Protein AF-A0A6P7PND3-F1 (afdb_monomer)

Radius of gyration: 20.05 Å; Cα contacts (8 Å, |Δi|>4): 181; chains: 1; bounding box: 58×27×63 Å

Solvent-accessible surface area (backbone atoms only — not comparable to full-atom values): 9773 Å² total; per-residue (Å²): 132,83,59,68,66,59,58,48,52,54,50,51,48,52,53,51,50,55,42,48,59,32,26,77,71,36,56,56,71,59,68,57,56,96,56,18,36,75,84,28,78,39,41,57,65,60,52,51,52,49,55,53,50,48,52,52,50,29,59,74,63,66,54,54,73,61,24,47,46,39,10,51,27,48,33,29,45,48,58,66,73,43,70,52,56,58,91,47,47,64,59,48,45,53,37,23,34,54,55,22,33,74,72,71,51,55,73,84,69,60,62,49,71,60,54,50,31,60,73,68,71,52,91,66,52,60,67,55,44,58,51,48,44,52,50,51,37,60,76,47,70,68,66,74,87,54,36,40,79,57,58,54,53,51,55,57,47,53,56,54,50,52,51,53,53,54,54,51,58,55,58,67,74,76,114

Ne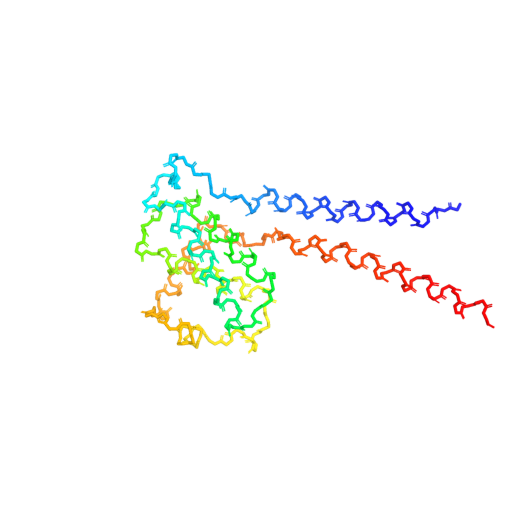arest PDB structures (foldseek):
  4bcn-assembly2_B  TM=8.554E-01  e=3.722E-05  Homo sapiens
  6gue-assembly1_B  TM=8.206E-01  e=2.370E-05  Bos taurus
  4cfn-assembly1_D  TM=8.173E-01  e=1.586E-05  Homo sapiens
  4bco-assembly2_D  TM=8.495E-01  e=4.327E-05  Bos taurus
  2wfy-assembly1_B  TM=8.370E-01  e=6.796E-05  Homo sapiens

Sequence (175 aa):
MKNPGAAQSQRLLGLLEAALLREARLCRAPVFKNGRIQGADISSSQHREMILWLGEMSKLFQFLPETFALGVCVLNRLLSTVKAQRKYLKCIAFTSLVLAAKINEEDEVIGSVKDLVAQSGCSFSTAEILRMERIILDKLHWDLYAATPVDFLHIVSRIRTDEICANSAQNARHI

InterPro domains:
  IPR006671 Cyclin, N-terminal [PF00134] (40-144)
  IPR013763 Cyclin-like domain [SM00385] (52-138)
  IPR036915 Cyclin-like superfamily [SSF47954] (21-144)
  IPR039361 Cyclin [PTHR10177] (48-154)

Structure (mmCIF, N/CA/C/O backbone):
data_AF-A0A6P7PND3-F1
#
_entry.id   AF-A0A6P7PND3-F1
#
loop_
_atom_site.group_PDB
_atom_site.id
_atom_site.type_symbol
_atom_site.label_atom_id
_atom_site.label_alt_id
_atom_site.label_comp_id
_atom_site.label_asym_id
_atom_site.label_entity_id
_atom_site.label_seq_id
_atom_site.pdbx_PDB_ins_code
_atom_site.Cartn_x
_atom_site.Cartn_y
_atom_site.Cartn_z
_atom_site.occupancy
_atom_site.B_iso_or_equiv
_atom_site.auth_seq_id
_atom_site.auth_comp_id
_atom_site.auth_asym_id
_atom_site.auth_atom_id
_atom_site.pdbx_PDB_model_num
ATOM 1 N N . MET A 1 1 ? 15.740 -4.313 -46.577 1.00 46.97 1 MET A N 1
ATOM 2 C CA . MET A 1 1 ? 16.448 -3.967 -45.324 1.00 46.97 1 MET A CA 1
ATOM 3 C C . MET A 1 1 ? 15.398 -3.511 -44.316 1.00 46.97 1 MET A C 1
ATOM 5 O O . MET A 1 1 ? 14.751 -2.505 -44.567 1.00 46.97 1 MET A O 1
ATOM 9 N N . LYS A 1 2 ? 15.107 -4.297 -43.266 1.00 47.06 2 LYS A N 1
ATOM 10 C CA . LYS A 1 2 ? 14.130 -3.908 -42.229 1.00 47.06 2 LYS A CA 1
ATOM 11 C C . LYS A 1 2 ? 14.756 -2.805 -41.375 1.00 47.06 2 LYS A C 1
ATOM 13 O O . LYS A 1 2 ? 15.831 -3.021 -40.830 1.00 47.06 2 LYS A O 1
ATOM 18 N N . ASN A 1 3 ? 14.109 -1.643 -41.310 1.00 45.41 3 ASN A N 1
ATOM 19 C CA . ASN A 1 3 ? 14.598 -0.485 -40.565 1.00 45.41 3 ASN A CA 1
ATOM 20 C C . ASN A 1 3 ? 14.643 -0.830 -39.060 1.00 45.41 3 ASN A C 1
ATOM 22 O O . ASN A 1 3 ? 13.575 -1.059 -38.483 1.00 45.41 3 ASN A O 1
ATOM 26 N N . PRO A 1 4 ? 15.823 -0.897 -38.414 1.00 54.06 4 PRO A N 1
ATOM 27 C CA . PRO A 1 4 ? 15.929 -1.313 -37.013 1.00 54.06 4 PRO A CA 1
ATOM 28 C C . PRO A 1 4 ? 15.164 -0.371 -36.069 1.00 54.06 4 PRO A C 1
ATOM 30 O O . PRO A 1 4 ? 14.511 -0.844 -35.140 1.00 54.06 4 PRO A O 1
ATOM 33 N N . GLY A 1 5 ? 15.116 0.929 -36.390 1.00 57.22 5 GLY A N 1
ATOM 34 C CA . GLY A 1 5 ? 14.332 1.915 -35.638 1.00 57.22 5 GLY A CA 1
ATOM 35 C C . GLY A 1 5 ? 12.816 1.686 -35.694 1.00 57.22 5 GLY A C 1
ATOM 36 O O . GLY A 1 5 ? 12.130 1.887 -34.699 1.00 57.22 5 GLY A O 1
ATOM 37 N N . ALA A 1 6 ? 12.275 1.174 -36.808 1.00 58.56 6 ALA A N 1
ATOM 38 C CA . ALA A 1 6 ? 10.838 0.902 -36.922 1.00 58.56 6 ALA A CA 1
ATOM 39 C C . ALA A 1 6 ? 10.410 -0.296 -36.056 1.00 58.56 6 ALA A C 1
ATOM 41 O O . ALA A 1 6 ? 9.377 -0.249 -35.393 1.00 58.56 6 ALA A O 1
ATOM 42 N N . ALA A 1 7 ? 11.235 -1.348 -36.006 1.00 61.38 7 ALA A N 1
ATOM 43 C CA . ALA A 1 7 ? 10.984 -2.515 -35.160 1.00 61.38 7 ALA A CA 1
ATOM 44 C C . ALA A 1 7 ? 11.083 -2.182 -33.658 1.00 61.38 7 ALA A C 1
ATOM 46 O O . ALA A 1 7 ? 10.325 -2.724 -32.853 1.00 61.38 7 ALA A O 1
ATOM 47 N N . GLN A 1 8 ? 11.983 -1.271 -33.277 1.00 60.97 8 GLN A N 1
ATOM 48 C CA . GLN A 1 8 ? 12.131 -0.796 -31.899 1.00 60.97 8 GLN A CA 1
ATOM 49 C C . GLN A 1 8 ? 11.003 0.145 -31.477 1.00 60.97 8 GLN A C 1
ATOM 51 O O . GLN A 1 8 ? 10.439 -0.063 -30.405 1.00 60.97 8 GLN A O 1
ATOM 56 N N . SER A 1 9 ? 10.597 1.103 -32.320 1.00 63.34 9 SER A N 1
ATOM 57 C CA . SER A 1 9 ? 9.423 1.942 -32.040 1.00 63.34 9 SER A CA 1
ATOM 58 C C . SER A 1 9 ? 8.164 1.104 -31.856 1.00 63.34 9 SER A C 1
ATOM 60 O O . SER A 1 9 ? 7.386 1.375 -30.950 1.00 63.34 9 SER A O 1
ATOM 62 N N . GLN A 1 10 ? 7.988 0.047 -32.651 1.00 73.44 10 GLN A N 1
ATOM 63 C CA . GLN A 1 10 ? 6.833 -0.843 -32.549 1.00 73.44 10 GLN A CA 1
ATOM 64 C C . GLN A 1 10 ? 6.875 -1.720 -31.283 1.00 73.44 10 GLN A C 1
ATOM 66 O O . GLN A 1 10 ? 5.838 -1.982 -30.677 1.00 73.44 10 GLN A O 1
ATOM 71 N N . ARG A 1 11 ? 8.074 -2.110 -30.825 1.00 72.38 11 ARG A N 1
ATOM 72 C CA . ARG A 1 11 ? 8.280 -2.810 -29.544 1.00 72.38 11 ARG A CA 1
ATOM 73 C C . ARG A 1 11 ? 8.056 -1.895 -28.335 1.00 72.38 11 ARG A C 1
ATOM 75 O O . ARG A 1 11 ? 7.422 -2.325 -27.375 1.00 72.38 11 ARG A O 1
ATOM 82 N N . LEU A 1 12 ? 8.541 -0.652 -28.389 1.00 72.81 12 LEU A N 1
ATOM 83 C CA . LEU A 1 12 ? 8.285 0.387 -27.387 1.00 72.81 12 LEU A CA 1
ATOM 84 C C . LEU A 1 12 ? 6.784 0.649 -27.264 1.00 72.81 12 LEU A C 1
ATOM 86 O O . LEU A 1 12 ? 6.257 0.616 -26.157 1.00 72.81 12 LEU A O 1
ATOM 90 N N . LEU A 1 13 ? 6.100 0.842 -28.395 1.00 75.56 13 LEU A N 1
ATOM 91 C CA . LEU A 1 13 ? 4.652 1.038 -28.442 1.00 75.56 13 LEU A CA 1
ATOM 92 C C . LEU A 1 13 ? 3.909 -0.130 -27.796 1.00 75.56 13 LEU A C 1
ATOM 94 O O . LEU A 1 13 ? 3.089 0.109 -26.922 1.00 75.56 13 LEU A O 1
ATOM 98 N N . GLY A 1 14 ? 4.253 -1.378 -28.127 1.00 75.31 14 GLY A N 1
ATOM 99 C CA . GLY A 1 14 ? 3.601 -2.545 -27.525 1.00 75.31 14 GLY A CA 1
ATOM 100 C C . GLY A 1 14 ? 3.816 -2.665 -26.009 1.00 75.31 14 GLY A C 1
ATOM 101 O O . GLY A 1 14 ? 2.892 -3.022 -25.279 1.00 75.31 14 GLY A O 1
ATOM 102 N N . LEU A 1 15 ? 5.014 -2.340 -25.509 1.00 73.44 15 LEU A N 1
ATOM 103 C CA . LEU A 1 15 ? 5.302 -2.347 -24.068 1.00 73.44 15 LEU A CA 1
ATOM 104 C C . LEU A 1 15 ? 4.588 -1.206 -23.334 1.00 73.44 15 LEU A C 1
ATOM 106 O O . LEU A 1 15 ? 4.022 -1.433 -22.265 1.00 73.44 15 LEU A O 1
ATOM 110 N N . LEU A 1 16 ? 4.577 -0.004 -23.917 1.00 72.19 16 LEU A N 1
ATOM 111 C CA . LEU A 1 16 ? 3.854 1.145 -23.377 1.00 72.19 16 LEU A CA 1
ATOM 112 C C . LEU A 1 16 ? 2.346 0.910 -23.394 1.00 72.19 16 LEU A C 1
ATOM 114 O O . LEU A 1 16 ? 1.703 1.183 -22.393 1.00 72.19 16 LEU A O 1
ATOM 118 N N . GLU A 1 17 ? 1.781 0.358 -24.467 1.00 75.75 17 GLU A N 1
ATOM 119 C CA . GLU A 1 17 ? 0.362 -0.002 -24.543 1.00 75.75 17 GLU A CA 1
ATOM 120 C C . GLU A 1 17 ? -0.004 -1.044 -23.484 1.00 75.75 17 GLU A C 1
ATOM 122 O O . GLU A 1 17 ? -0.999 -0.872 -22.786 1.00 75.75 17 GLU A O 1
ATOM 127 N N . ALA A 1 18 ? 0.814 -2.083 -23.288 1.00 66.69 18 ALA A N 1
ATOM 128 C CA . ALA A 1 18 ? 0.589 -3.077 -22.240 1.00 66.69 18 ALA A CA 1
ATOM 129 C C . ALA A 1 18 ? 0.658 -2.469 -20.826 1.00 66.69 18 ALA A C 1
ATOM 131 O O . ALA A 1 18 ? -0.156 -2.817 -19.965 1.00 66.69 18 ALA A O 1
ATOM 132 N N . ALA A 1 19 ? 1.594 -1.548 -20.583 1.00 62.06 19 ALA A N 1
ATOM 133 C CA . ALA A 1 19 ? 1.694 -0.813 -19.325 1.00 62.06 19 ALA A CA 1
ATOM 134 C C . ALA A 1 19 ? 0.502 0.138 -19.125 1.00 62.06 19 ALA A C 1
ATOM 136 O O . ALA A 1 19 ? -0.100 0.128 -18.053 1.00 62.06 19 ALA A O 1
ATOM 137 N N . LEU A 1 20 ? 0.085 0.870 -20.165 1.00 62.56 20 LEU A N 1
ATOM 138 C CA . LEU A 1 20 ? -1.065 1.786 -20.159 1.00 62.56 20 LEU A CA 1
ATOM 139 C C . LEU A 1 20 ? -2.365 1.036 -19.875 1.00 62.56 20 LEU A C 1
ATOM 141 O O . LEU A 1 20 ? -3.202 1.472 -19.089 1.00 62.56 20 LEU A O 1
ATOM 145 N N . LEU A 1 21 ? -2.517 -0.143 -20.475 1.00 64.75 21 LEU A N 1
ATOM 146 C CA . LEU A 1 21 ? -3.677 -1.001 -20.285 1.00 64.75 21 LEU A CA 1
ATOM 147 C C . LEU A 1 21 ? -3.718 -1.587 -18.866 1.00 64.75 21 LEU A C 1
ATOM 149 O O . LEU A 1 21 ? -4.803 -1.780 -18.319 1.00 64.75 21 LEU A O 1
ATOM 153 N N . ARG A 1 22 ? -2.558 -1.823 -18.240 1.00 61.22 22 ARG A N 1
ATOM 154 C CA . ARG A 1 22 ? -2.446 -2.211 -16.824 1.00 61.22 22 ARG A CA 1
ATOM 155 C C . ARG A 1 22 ? -2.681 -1.024 -15.874 1.00 61.22 22 ARG A C 1
ATOM 157 O O . ARG A 1 22 ? -3.370 -1.202 -14.872 1.00 61.22 22 ARG A O 1
ATOM 164 N N . GLU A 1 23 ? -2.201 0.177 -16.193 1.00 59.59 23 GLU A N 1
ATOM 165 C CA . GLU A 1 23 ? -2.416 1.405 -15.406 1.00 59.59 23 GLU A CA 1
ATOM 166 C C . GLU A 1 23 ? -3.900 1.797 -15.384 1.00 59.59 23 GLU A C 1
ATOM 168 O O . GLU A 1 23 ? -4.494 1.953 -14.312 1.00 59.59 23 GLU A O 1
ATOM 173 N N . ALA A 1 24 ? -4.535 1.855 -16.562 1.00 56.56 24 ALA A N 1
ATOM 174 C CA . ALA A 1 24 ? -5.949 2.199 -16.739 1.00 56.56 24 ALA A CA 1
ATOM 175 C C . ALA A 1 24 ? -6.906 1.236 -16.009 1.00 56.56 24 ALA A C 1
ATOM 177 O O . ALA A 1 24 ? -8.054 1.582 -15.690 1.00 56.56 24 ALA A O 1
ATOM 178 N N . ARG A 1 25 ? -6.444 0.013 -15.728 1.00 54.56 25 ARG A N 1
ATOM 179 C CA . ARG A 1 25 ? -7.191 -0.985 -14.959 1.00 54.56 25 ARG A CA 1
ATOM 180 C C . ARG A 1 25 ? -7.039 -0.802 -13.445 1.00 54.56 25 ARG A C 1
ATOM 182 O O . ARG A 1 25 ? -7.986 -1.127 -12.732 1.00 54.56 25 ARG A O 1
ATOM 189 N N . LEU A 1 26 ? -5.908 -0.293 -12.942 1.00 55.56 26 LEU A N 1
ATOM 190 C CA . LEU A 1 26 ? -5.479 -0.589 -11.563 1.00 55.56 26 LEU A CA 1
ATOM 191 C C . LEU A 1 26 ? -5.092 0.628 -10.704 1.00 55.56 26 LEU A C 1
ATOM 193 O O . LEU A 1 26 ? -5.241 0.557 -9.487 1.00 55.56 26 LEU A O 1
ATOM 197 N N . CYS A 1 27 ? -4.725 1.775 -11.275 1.00 52.97 27 CYS A N 1
ATOM 198 C CA . CYS A 1 27 ? -4.475 3.000 -10.497 1.00 52.97 27 CYS A CA 1
ATOM 199 C C . CYS A 1 27 ? -5.616 4.014 -10.666 1.00 52.97 27 CYS A C 1
ATOM 201 O O . CYS A 1 27 ? -5.411 5.208 -10.879 1.00 52.97 27 CYS A O 1
ATOM 203 N N . ARG A 1 28 ? -6.864 3.539 -10.548 1.00 56.53 28 ARG A N 1
ATOM 204 C CA . ARG A 1 28 ? -8.020 4.436 -10.444 1.00 56.53 28 ARG A CA 1
ATOM 205 C C . ARG A 1 28 ? -7.936 5.172 -9.111 1.00 56.53 28 ARG A C 1
ATOM 207 O O . ARG A 1 28 ? -8.055 4.559 -8.050 1.00 56.53 28 ARG A O 1
ATOM 214 N N . ALA A 1 29 ? -7.721 6.484 -9.165 1.00 59.50 29 ALA A N 1
ATOM 215 C CA . ALA A 1 29 ? -7.884 7.335 -7.995 1.00 59.50 29 ALA A CA 1
ATOM 216 C C . ALA A 1 29 ? -9.305 7.137 -7.430 1.00 59.50 29 ALA A C 1
ATOM 218 O O . ALA A 1 29 ? -10.253 7.031 -8.220 1.00 59.50 29 ALA A O 1
ATOM 219 N N . PRO A 1 30 ? -9.486 7.077 -6.098 1.00 63.09 30 PRO A N 1
ATOM 220 C CA . PRO A 1 30 ? -10.816 6.993 -5.517 1.00 63.09 30 PRO A CA 1
ATOM 221 C C . PRO A 1 30 ? -11.662 8.154 -6.044 1.00 63.09 30 PRO A C 1
ATOM 223 O O . PRO A 1 30 ? -11.246 9.311 -5.983 1.00 63.09 30 PRO A O 1
ATOM 226 N N . VAL A 1 31 ? -12.844 7.865 -6.590 1.00 62.22 31 VAL A N 1
ATOM 227 C CA . VAL A 1 31 ? -13.745 8.927 -7.046 1.00 62.22 31 VAL A CA 1
ATOM 228 C C . VAL A 1 31 ? -14.383 9.552 -5.811 1.00 62.22 31 VAL A C 1
ATOM 230 O O . VAL A 1 31 ? -15.266 8.968 -5.178 1.00 62.22 31 VAL A O 1
ATOM 233 N N . PHE A 1 32 ? -13.920 10.747 -5.455 1.00 59.66 32 PHE A N 1
ATOM 234 C CA . PHE A 1 32 ? -14.479 11.512 -4.350 1.00 59.66 32 PHE A CA 1
ATOM 235 C C . PHE A 1 32 ? -15.761 12.209 -4.808 1.00 59.66 32 PHE A C 1
ATOM 237 O O . PHE A 1 32 ? -15.725 13.110 -5.643 1.00 59.66 32 PHE A O 1
ATOM 244 N N . LYS A 1 33 ? -16.905 11.821 -4.242 1.00 56.94 33 LYS A N 1
ATOM 245 C CA . LYS A 1 33 ? -18.169 12.552 -4.404 1.00 56.94 33 LYS A CA 1
ATOM 246 C C . LYS A 1 33 ? -18.380 13.403 -3.158 1.00 56.94 33 LYS A C 1
ATOM 248 O O . LYS A 1 33 ? -18.326 12.889 -2.044 1.00 56.94 33 LYS A O 1
ATOM 253 N N . ASN A 1 34 ? -18.579 14.709 -3.335 1.00 56.38 34 ASN A N 1
ATOM 254 C CA . ASN A 1 34 ? -18.720 15.680 -2.238 1.00 56.38 34 ASN A CA 1
ATOM 255 C C . ASN A 1 34 ? -17.544 15.645 -1.231 1.00 56.38 34 ASN A C 1
ATOM 257 O O . ASN A 1 34 ? -17.748 15.777 -0.027 1.00 56.38 34 ASN A O 1
ATOM 261 N N . GLY A 1 35 ? -16.315 15.402 -1.707 1.00 59.88 35 GLY A N 1
ATOM 262 C CA . GLY A 1 35 ? -15.111 15.343 -0.862 1.00 59.88 35 GLY A CA 1
ATOM 263 C C . GLY A 1 35 ? -14.938 14.059 -0.035 1.00 59.88 35 GLY A C 1
ATOM 264 O O . GLY A 1 35 ? -14.010 13.981 0.772 1.00 59.88 35 GLY A O 1
ATOM 265 N N . ARG A 1 36 ? -15.795 13.047 -0.233 1.00 57.22 36 ARG A N 1
ATOM 266 C CA . ARG A 1 36 ? -15.727 11.737 0.435 1.00 57.22 36 ARG A CA 1
ATOM 267 C C . ARG A 1 36 ? -15.628 10.595 -0.569 1.00 57.22 36 ARG A C 1
ATOM 269 O O . ARG A 1 36 ? -16.184 10.671 -1.665 1.00 57.22 36 ARG A O 1
ATOM 276 N N . ILE A 1 37 ? -14.951 9.520 -0.178 1.00 63.16 37 ILE A N 1
ATOM 277 C CA . ILE A 1 37 ? -14.958 8.267 -0.943 1.00 63.16 37 ILE A CA 1
ATOM 278 C C . ILE A 1 37 ? -16.382 7.699 -0.892 1.00 63.16 37 ILE A C 1
ATOM 280 O O . ILE A 1 37 ? -16.992 7.644 0.176 1.00 63.16 37 ILE A O 1
ATOM 284 N N . GLN A 1 38 ? -16.949 7.339 -2.046 1.00 55.81 38 GLN A N 1
ATOM 285 C CA . GLN A 1 38 ? -18.364 6.984 -2.186 1.00 55.81 38 GLN A CA 1
ATOM 286 C C . GLN A 1 38 ? -18.803 5.907 -1.168 1.00 55.81 38 GLN A C 1
ATOM 288 O O . GLN A 1 38 ? -18.486 4.731 -1.303 1.00 55.81 38 GLN A O 1
ATOM 293 N N . GLY A 1 39 ? -19.575 6.312 -0.152 1.00 57.66 39 GLY A N 1
ATOM 294 C CA . GLY A 1 39 ? -20.123 5.410 0.868 1.00 57.66 39 GLY A CA 1
ATOM 295 C C . GLY A 1 39 ? -19.219 5.110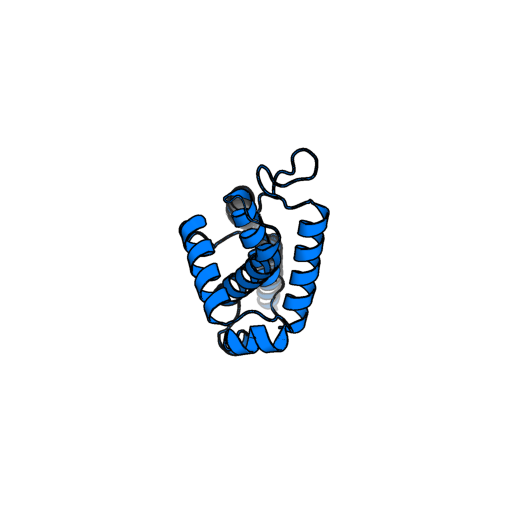 2.073 1.00 57.66 39 GLY A C 1
ATOM 296 O O . GLY A 1 39 ? -19.626 4.301 2.905 1.00 57.66 39 GLY A O 1
ATOM 297 N N . ALA A 1 40 ? -18.051 5.750 2.198 1.00 64.56 40 ALA A N 1
ATOM 298 C CA . ALA A 1 40 ? -17.155 5.646 3.354 1.00 64.56 40 ALA A CA 1
ATOM 299 C C . ALA A 1 40 ? -17.057 6.980 4.123 1.00 64.56 40 ALA A C 1
ATOM 301 O O . ALA A 1 40 ? -17.191 8.059 3.544 1.00 64.56 40 ALA A O 1
ATOM 302 N N . ASP A 1 41 ? -16.769 6.918 5.426 1.00 72.62 41 ASP A N 1
ATOM 303 C CA . ASP A 1 41 ? -16.509 8.099 6.274 1.00 72.62 41 ASP A CA 1
ATOM 304 C C . ASP A 1 41 ? -15.042 8.564 6.172 1.00 72.62 41 ASP A C 1
ATOM 306 O O . ASP A 1 41 ? -14.374 8.833 7.168 1.00 72.62 41 ASP A O 1
ATOM 310 N N . ILE A 1 42 ? -14.500 8.568 4.951 1.00 84.38 42 ILE A N 1
ATOM 311 C CA . ILE A 1 42 ? -13.111 8.944 4.669 1.00 84.38 42 ILE A CA 1
ATOM 312 C C . ILE A 1 42 ? -13.118 10.164 3.753 1.00 84.38 42 ILE A C 1
ATOM 314 O O . ILE A 1 42 ? -13.649 10.113 2.637 1.00 84.38 42 ILE A O 1
ATOM 318 N N . SER A 1 43 ? -12.541 11.266 4.233 1.00 86.19 43 SER A N 1
ATOM 319 C CA . SER A 1 43 ? -12.371 12.494 3.452 1.00 86.19 43 SER A CA 1
ATOM 320 C C . SER A 1 43 ? -11.166 12.405 2.512 1.00 86.19 43 SER A C 1
ATOM 322 O O . SER A 1 43 ? -10.229 11.635 2.733 1.00 86.19 43 SER A O 1
ATOM 324 N N . SER A 1 44 ? -11.147 13.255 1.485 1.00 83.31 44 SER A N 1
ATOM 325 C CA . SER A 1 44 ? -9.969 13.435 0.625 1.00 83.31 44 SER A CA 1
ATOM 326 C C . SER A 1 44 ? -8.719 13.864 1.404 1.00 83.31 44 SER A C 1
ATOM 328 O O . SER A 1 44 ? -7.617 13.431 1.075 1.00 83.31 44 SER A O 1
ATOM 330 N N . SER A 1 45 ? -8.871 14.659 2.471 1.00 85.69 45 SER A N 1
ATOM 331 C CA . SER A 1 45 ? -7.751 15.064 3.330 1.00 85.69 45 SER A CA 1
ATOM 332 C C . SER A 1 45 ? -7.132 13.882 4.077 1.00 85.69 45 SER A C 1
ATOM 334 O O . SER A 1 45 ? -5.921 13.704 4.025 1.00 85.69 45 SER A O 1
ATOM 336 N N . GLN A 1 46 ? -7.955 13.024 4.686 1.00 89.94 46 GLN A N 1
ATOM 337 C CA . GLN A 1 46 ? -7.491 11.826 5.392 1.00 89.94 46 GLN A CA 1
ATOM 338 C C . GLN A 1 46 ? -6.813 10.847 4.438 1.00 89.94 46 GLN A C 1
ATOM 340 O O . GLN A 1 46 ? -5.797 10.247 4.770 1.00 89.94 46 GLN A O 1
ATOM 345 N N . HIS A 1 47 ? -7.360 10.692 3.233 1.00 90.19 47 HIS A N 1
ATOM 346 C CA . HIS A 1 47 ? -6.740 9.874 2.197 1.00 90.19 47 HIS A CA 1
ATOM 347 C C . HIS A 1 47 ? -5.358 10.408 1.793 1.00 90.19 47 HIS A C 1
ATOM 349 O O . HIS A 1 47 ? -4.394 9.645 1.766 1.00 90.19 47 HIS A O 1
ATOM 355 N N . ARG A 1 48 ? -5.233 11.724 1.575 1.00 88.44 48 ARG A N 1
ATOM 356 C CA . ARG A 1 48 ? -3.949 12.376 1.281 1.00 88.44 48 ARG A CA 1
ATOM 357 C C . ARG A 1 48 ? -2.942 12.212 2.419 1.00 88.44 48 ARG A C 1
ATOM 359 O O . ARG A 1 48 ? -1.785 11.909 2.150 1.00 88.44 48 ARG A O 1
ATOM 366 N N . GLU A 1 49 ? -3.373 12.389 3.665 1.00 93.56 49 GLU A N 1
ATOM 367 C CA . GLU A 1 49 ? -2.540 12.155 4.851 1.00 93.56 49 GLU A CA 1
ATOM 368 C C . GLU A 1 49 ? -1.994 10.724 4.872 1.00 93.56 49 GLU A C 1
ATOM 370 O O . GLU A 1 49 ? -0.815 10.528 5.151 1.00 93.56 49 GLU A O 1
ATOM 375 N N . MET A 1 50 ? -2.806 9.725 4.510 1.00 94.69 50 MET A N 1
ATOM 376 C CA . MET A 1 50 ? -2.330 8.341 4.434 1.00 94.69 50 MET A CA 1
ATOM 377 C C . MET A 1 50 ? -1.339 8.106 3.300 1.00 94.69 50 MET A C 1
ATOM 379 O O . MET A 1 50 ? -0.394 7.353 3.497 1.00 94.69 50 MET A O 1
ATOM 383 N N . ILE A 1 51 ? -1.516 8.734 2.134 1.00 92.75 51 ILE A N 1
ATOM 384 C CA . ILE A 1 51 ? -0.535 8.631 1.041 1.00 92.75 51 ILE A CA 1
ATOM 385 C C . ILE A 1 51 ? 0.809 9.229 1.471 1.00 92.75 51 ILE A C 1
ATOM 387 O O . ILE A 1 51 ? 1.849 8.617 1.242 1.00 92.75 51 ILE A O 1
ATOM 391 N N . LEU A 1 52 ? 0.796 10.404 2.109 1.00 93.69 52 LEU A N 1
ATOM 392 C CA . LEU A 1 52 ? 2.013 11.037 2.623 1.00 93.69 52 LEU A CA 1
ATOM 393 C C . LEU A 1 52 ? 2.687 10.156 3.677 1.00 93.69 52 LEU A C 1
ATOM 395 O O . LEU A 1 52 ? 3.882 9.888 3.574 1.00 93.69 52 LEU A O 1
ATOM 399 N N . TRP A 1 53 ? 1.901 9.638 4.620 1.00 96.81 53 TRP A N 1
ATOM 400 C CA . TRP A 1 53 ? 2.385 8.727 5.649 1.00 96.81 53 TRP A CA 1
ATOM 401 C C . TRP A 1 53 ? 2.969 7.434 5.061 1.00 96.81 53 TRP A C 1
ATOM 403 O O . TRP A 1 53 ? 4.025 6.983 5.492 1.00 96.81 53 TRP A O 1
ATOM 413 N N . LEU A 1 54 ? 2.351 6.857 4.025 1.00 96.50 54 LEU A N 1
ATOM 414 C CA . LEU A 1 54 ? 2.929 5.720 3.304 1.00 96.50 54 LEU A CA 1
ATOM 415 C C . LEU A 1 54 ? 4.275 6.058 2.662 1.00 96.50 54 LEU A C 1
ATOM 417 O O . LEU A 1 54 ? 5.166 5.213 2.653 1.00 96.50 54 LEU A O 1
ATOM 421 N N . GLY A 1 55 ? 4.443 7.281 2.159 1.00 93.56 55 GLY A N 1
ATOM 422 C CA . GLY A 1 55 ? 5.718 7.748 1.620 1.00 93.56 55 GLY A CA 1
ATOM 423 C C . GLY A 1 55 ? 6.802 7.853 2.695 1.00 93.56 55 GLY A C 1
ATOM 424 O O . GLY A 1 55 ? 7.956 7.522 2.437 1.00 93.56 55 GLY A O 1
ATOM 425 N N . GLU A 1 56 ? 6.443 8.267 3.910 1.00 96.12 56 GLU A N 1
ATOM 426 C CA . GLU A 1 56 ? 7.350 8.268 5.066 1.00 96.12 56 GLU A CA 1
ATOM 427 C C . GLU A 1 56 ? 7.746 6.843 5.465 1.00 96.12 56 GLU A C 1
ATOM 429 O O . GLU A 1 56 ? 8.929 6.575 5.656 1.00 96.12 56 GLU A O 1
ATOM 434 N N . MET A 1 57 ? 6.784 5.915 5.526 1.00 96.88 57 MET A N 1
ATOM 435 C CA . MET A 1 57 ? 7.050 4.505 5.840 1.00 96.88 57 MET A CA 1
ATOM 436 C C . MET A 1 57 ? 7.924 3.839 4.778 1.00 96.88 57 MET A C 1
ATOM 438 O O . MET A 1 57 ? 8.891 3.169 5.116 1.00 96.88 57 MET A O 1
ATOM 442 N N . SER A 1 58 ? 7.646 4.074 3.494 1.00 94.44 58 SER A N 1
ATOM 443 C CA . SER A 1 58 ? 8.470 3.548 2.403 1.00 94.44 58 SER A CA 1
ATOM 444 C C . SER A 1 58 ? 9.919 4.022 2.503 1.00 94.44 58 SER A C 1
ATOM 446 O O . SER A 1 58 ? 10.830 3.229 2.302 1.00 94.4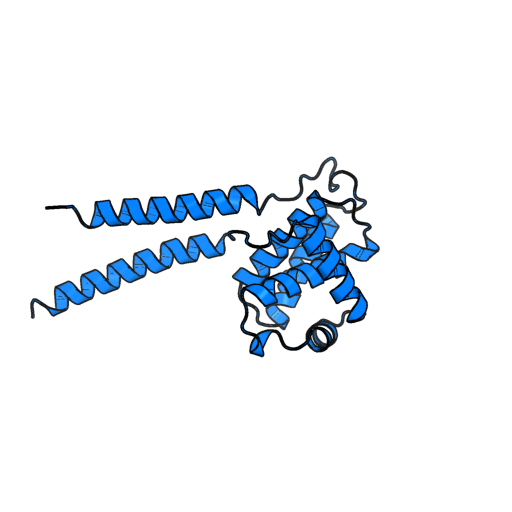4 58 SER A O 1
ATOM 448 N N . LYS A 1 59 ? 10.147 5.298 2.843 1.00 93.56 59 LYS A N 1
ATOM 449 C CA . LYS A 1 59 ? 11.500 5.839 3.053 1.00 93.56 59 LYS A CA 1
ATOM 450 C C . LYS A 1 59 ? 12.170 5.245 4.287 1.00 93.56 59 LYS A C 1
ATOM 452 O O . LYS A 1 59 ? 13.358 4.953 4.238 1.00 93.56 59 LYS A O 1
ATOM 457 N N . LEU A 1 60 ? 11.417 5.073 5.374 1.00 95.19 60 LEU A N 1
ATOM 458 C CA . LEU A 1 60 ? 11.905 4.471 6.612 1.00 95.19 60 LEU A CA 1
ATOM 459 C C . LEU A 1 60 ? 12.410 3.041 6.378 1.00 95.19 60 LEU A C 1
ATOM 461 O O . LEU A 1 60 ? 13.490 2.700 6.847 1.00 95.19 60 LEU A O 1
ATOM 465 N N . PHE A 1 61 ? 11.655 2.242 5.621 1.00 94.31 61 PHE A N 1
ATOM 466 C CA . PHE A 1 61 ? 12.021 0.867 5.268 1.00 94.31 61 PHE A CA 1
ATOM 467 C C . PHE A 1 61 ? 12.977 0.767 4.077 1.00 94.31 61 PHE A C 1
ATOM 469 O O . PHE A 1 61 ? 13.389 -0.330 3.726 1.00 94.31 61 PHE A O 1
ATOM 476 N N . GLN A 1 62 ? 13.325 1.900 3.456 1.00 93.75 62 GLN A N 1
ATOM 477 C CA . GLN A 1 62 ? 14.168 1.966 2.258 1.00 93.75 62 GLN A CA 1
ATOM 478 C C . GLN A 1 62 ? 13.620 1.154 1.072 1.00 93.75 62 GLN A C 1
ATOM 480 O O . GLN A 1 62 ? 14.381 0.667 0.243 1.00 93.75 62 GLN A O 1
ATOM 485 N N . PHE A 1 63 ? 12.294 1.042 0.973 1.00 92.06 63 PHE A N 1
ATOM 486 C CA . PHE A 1 63 ? 11.635 0.368 -0.142 1.00 92.06 63 PHE A CA 1
ATOM 487 C C . PHE A 1 63 ? 11.772 1.156 -1.445 1.00 92.06 63 PHE A C 1
ATOM 489 O O . PHE A 1 63 ? 11.830 2.393 -1.459 1.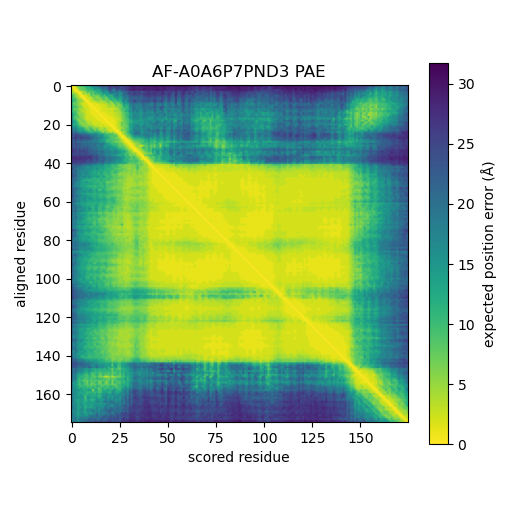00 92.06 63 PHE A O 1
ATOM 496 N N . LEU A 1 64 ? 11.749 0.418 -2.548 1.00 87.06 64 LEU A N 1
ATOM 497 C CA . LEU A 1 64 ? 11.771 0.917 -3.908 1.00 87.06 64 LEU A CA 1
ATOM 498 C C . LEU A 1 64 ? 10.549 1.816 -4.200 1.00 87.06 64 LEU A C 1
ATOM 500 O O . LEU A 1 64 ? 9.446 1.591 -3.679 1.00 87.06 64 LEU A O 1
ATOM 504 N N . PRO A 1 65 ? 10.689 2.835 -5.067 1.00 83.31 65 PRO A N 1
ATOM 505 C CA . PRO A 1 65 ? 9.569 3.679 -5.497 1.00 83.31 65 PRO A CA 1
ATOM 506 C C . PRO A 1 65 ? 8.367 2.897 -6.059 1.00 83.31 65 PRO A C 1
ATOM 508 O O . PRO A 1 65 ? 7.216 3.300 -5.876 1.00 83.31 65 PRO A O 1
ATOM 511 N N . GLU A 1 66 ? 8.624 1.770 -6.716 1.00 82.81 66 GLU A N 1
ATOM 512 C CA . GLU A 1 66 ? 7.661 0.814 -7.262 1.00 82.81 66 GLU A CA 1
ATOM 513 C C . GLU A 1 66 ? 6.782 0.230 -6.158 1.00 82.81 66 GLU A C 1
ATOM 515 O O . GLU A 1 66 ? 5.565 0.133 -6.311 1.00 82.81 66 GLU A O 1
ATOM 520 N N . THR A 1 67 ? 7.388 -0.125 -5.026 1.00 89.94 67 THR A N 1
ATOM 521 C CA . THR A 1 67 ? 6.711 -0.668 -3.845 1.00 89.94 67 THR A CA 1
ATOM 522 C C . THR A 1 67 ? 5.763 0.353 -3.241 1.00 89.94 67 THR A C 1
ATOM 524 O O . THR A 1 67 ? 4.600 0.044 -2.972 1.00 89.94 67 THR A O 1
ATOM 527 N N . PHE A 1 68 ? 6.208 1.604 -3.101 1.00 90.44 68 PHE A N 1
ATOM 528 C CA . PHE A 1 68 ? 5.332 2.692 -2.671 1.00 90.44 68 PHE A CA 1
ATOM 529 C C . PHE A 1 68 ? 4.161 2.896 -3.639 1.00 90.44 68 PHE A C 1
ATOM 531 O O . PHE A 1 68 ? 3.003 2.948 -3.213 1.00 90.44 68 PHE A O 1
ATOM 538 N N . ALA A 1 69 ? 4.445 2.984 -4.940 1.00 86.69 69 ALA A N 1
ATOM 539 C CA . ALA A 1 69 ? 3.427 3.211 -5.959 1.00 86.69 69 ALA A CA 1
ATOM 540 C C . ALA A 1 69 ? 2.381 2.084 -5.976 1.00 86.69 69 ALA A C 1
ATOM 542 O O . ALA A 1 69 ? 1.175 2.351 -5.990 1.00 86.69 69 ALA A O 1
ATOM 543 N N . LEU A 1 70 ? 2.828 0.830 -5.891 1.00 88.56 70 LEU A N 1
ATOM 544 C CA . LEU A 1 70 ? 1.960 -0.336 -5.797 1.00 88.56 70 LEU A CA 1
ATOM 545 C C . LEU A 1 70 ? 1.124 -0.310 -4.510 1.00 88.56 70 LEU A C 1
ATOM 547 O O . LEU A 1 70 ? -0.091 -0.505 -4.571 1.00 88.56 70 LEU A O 1
ATOM 551 N N . GLY A 1 71 ? 1.729 0.021 -3.365 1.00 93.50 71 GLY A N 1
ATOM 552 C CA . GLY A 1 71 ? 1.027 0.157 -2.087 1.00 93.50 71 GLY A CA 1
ATOM 553 C C . GLY A 1 71 ? -0.095 1.200 -2.135 1.00 93.50 71 GLY A C 1
ATOM 554 O O . GLY A 1 71 ? -1.200 0.952 -1.645 1.00 93.50 71 GLY A O 1
ATOM 555 N N . VAL A 1 72 ? 0.138 2.338 -2.798 1.00 91.75 72 VAL A N 1
ATOM 556 C CA . VAL A 1 72 ? -0.890 3.367 -3.028 1.00 91.75 72 VAL A CA 1
ATOM 557 C C . VAL A 1 72 ? -2.000 2.858 -3.951 1.00 91.75 72 VAL A C 1
ATOM 559 O O . VAL A 1 72 ? -3.178 3.094 -3.667 1.00 91.75 72 VAL A O 1
ATOM 562 N N . CYS A 1 73 ? -1.679 2.136 -5.029 1.00 89.25 73 CYS A N 1
ATOM 563 C CA . CYS A 1 73 ? -2.712 1.592 -5.916 1.00 89.25 73 CYS A CA 1
ATOM 564 C C . CYS A 1 73 ? -3.556 0.510 -5.211 1.00 89.25 73 CYS A C 1
ATOM 566 O O . CYS A 1 73 ? -4.782 0.523 -5.344 1.00 89.25 73 CYS A O 1
ATOM 568 N N . VAL A 1 74 ? -2.958 -0.352 -4.380 1.00 92.12 74 VAL A N 1
ATOM 569 C CA . VAL A 1 74 ? -3.690 -1.328 -3.545 1.00 92.12 74 VAL A CA 1
ATOM 570 C C . VAL A 1 74 ? -4.621 -0.623 -2.551 1.00 92.12 74 VAL A C 1
ATOM 572 O O . VAL A 1 74 ? -5.809 -0.955 -2.492 1.00 92.12 74 VAL A O 1
ATOM 575 N N . LEU A 1 75 ? -4.135 0.405 -1.842 1.00 93.56 75 LEU A N 1
ATOM 576 C CA . LEU A 1 75 ? -4.946 1.226 -0.934 1.00 93.56 75 LEU A CA 1
ATOM 577 C C . LEU A 1 75 ? -6.161 1.825 -1.659 1.00 93.56 75 LEU A C 1
ATOM 579 O O . LEU A 1 75 ? -7.299 1.688 -1.206 1.00 93.56 75 LEU A O 1
ATOM 583 N N . ASN A 1 76 ? -5.932 2.471 -2.802 1.00 89.94 76 ASN A N 1
ATOM 584 C CA . ASN A 1 76 ? -6.979 3.149 -3.567 1.00 89.94 76 ASN A CA 1
ATOM 585 C C . ASN A 1 76 ? -8.045 2.181 -4.083 1.00 89.94 76 ASN A C 1
ATOM 587 O O . ASN A 1 76 ? -9.244 2.471 -3.996 1.00 89.94 76 ASN A O 1
ATOM 591 N N . ARG A 1 77 ? -7.622 1.018 -4.587 1.00 88.56 77 ARG A N 1
ATOM 592 C CA . ARG A 1 77 ? -8.530 -0.029 -5.064 1.00 88.56 77 ARG A CA 1
ATOM 593 C C . ARG A 1 77 ? -9.371 -0.593 -3.934 1.00 88.56 77 ARG A C 1
ATOM 595 O O . ARG A 1 77 ? -10.583 -0.728 -4.103 1.00 88.56 77 ARG A O 1
ATOM 602 N N . LEU A 1 78 ? -8.771 -0.858 -2.772 1.00 90.69 78 LEU A N 1
ATOM 603 C CA . LEU A 1 78 ? -9.531 -1.345 -1.627 1.00 90.69 78 LEU A CA 1
ATOM 604 C C . LEU A 1 78 ? -10.582 -0.322 -1.195 1.00 90.69 78 LEU A C 1
ATOM 606 O O . LEU A 1 78 ? -11.754 -0.670 -1.082 1.00 90.69 78 LEU A O 1
ATOM 610 N N . LEU A 1 79 ? -10.195 0.944 -1.017 1.00 89.88 79 LEU A N 1
ATOM 611 C CA . LEU A 1 79 ? -11.119 2.004 -0.600 1.00 89.88 79 LEU A CA 1
ATOM 612 C C . LEU A 1 79 ? -12.228 2.276 -1.625 1.00 89.88 79 LEU A C 1
ATOM 614 O O . LEU A 1 79 ? -13.305 2.727 -1.247 1.00 89.88 79 LEU A O 1
ATOM 618 N N . SER A 1 80 ? -11.991 1.977 -2.902 1.00 85.75 80 SER A N 1
ATOM 619 C CA . SER A 1 80 ? -13.019 2.046 -3.948 1.00 85.75 80 SER A CA 1
ATOM 620 C C . SER A 1 80 ? -13.961 0.835 -3.945 1.00 85.75 80 SER A C 1
ATOM 622 O O . SER A 1 80 ? -15.068 0.921 -4.470 1.00 85.75 80 SER A O 1
ATOM 624 N N . THR A 1 81 ? -13.535 -0.284 -3.356 1.00 86.12 81 THR A N 1
ATOM 625 C CA . THR A 1 81 ? -14.277 -1.556 -3.333 1.00 86.12 81 THR A CA 1
ATOM 626 C C . THR A 1 81 ? -15.113 -1.716 -2.063 1.00 86.12 81 THR A C 1
ATOM 628 O O . THR A 1 81 ? -16.177 -2.333 -2.092 1.00 86.12 81 THR A O 1
ATOM 631 N N . VAL A 1 82 ? -14.658 -1.168 -0.930 1.00 87.38 82 VAL A N 1
ATOM 632 C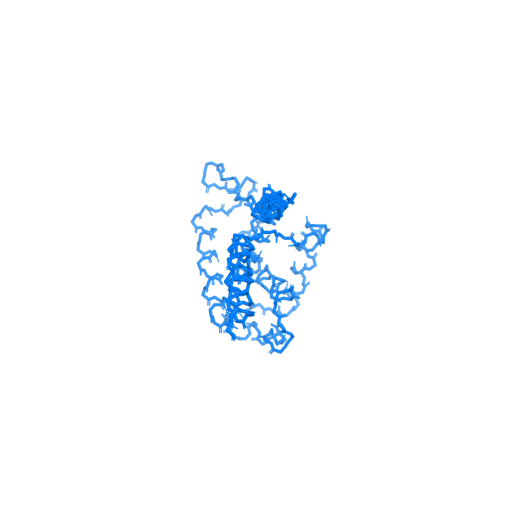 CA . VAL A 1 82 ? -15.302 -1.367 0.376 1.00 87.38 82 VAL A CA 1
ATOM 633 C C . VAL A 1 82 ? -15.652 -0.059 1.074 1.00 87.38 82 VAL A C 1
ATOM 635 O O . VAL A 1 82 ? -14.933 0.934 1.003 1.00 87.38 82 VAL A O 1
ATOM 638 N N . LYS A 1 83 ? -16.729 -0.088 1.863 1.00 88.56 83 LYS A N 1
ATOM 639 C CA . LYS A 1 83 ? -17.067 0.991 2.799 1.00 88.56 83 LYS A CA 1
ATOM 640 C C . LYS A 1 83 ? -16.211 0.874 4.061 1.00 88.56 83 LYS A C 1
ATOM 642 O O . LYS A 1 83 ? -16.634 0.296 5.062 1.00 88.56 83 LYS A O 1
ATOM 647 N N . ALA A 1 84 ? -14.983 1.381 4.000 1.00 88.94 84 ALA A N 1
ATOM 648 C CA . ALA A 1 84 ? -14.061 1.350 5.131 1.00 88.94 84 ALA A CA 1
ATOM 649 C C . ALA A 1 84 ? -14.438 2.380 6.212 1.00 88.94 84 ALA A C 1
ATOM 651 O O . ALA A 1 84 ? -14.826 3.512 5.918 1.00 88.94 84 ALA A O 1
ATOM 652 N N . GLN A 1 85 ? -14.277 1.997 7.481 1.00 89.62 85 GLN A N 1
ATOM 653 C CA . GLN A 1 85 ? -14.353 2.936 8.603 1.00 89.62 85 GLN A CA 1
ATOM 654 C C . GLN A 1 85 ? -12.993 3.607 8.812 1.00 89.62 85 GLN A C 1
ATOM 656 O O . GLN A 1 85 ? -11.958 2.938 8.763 1.00 8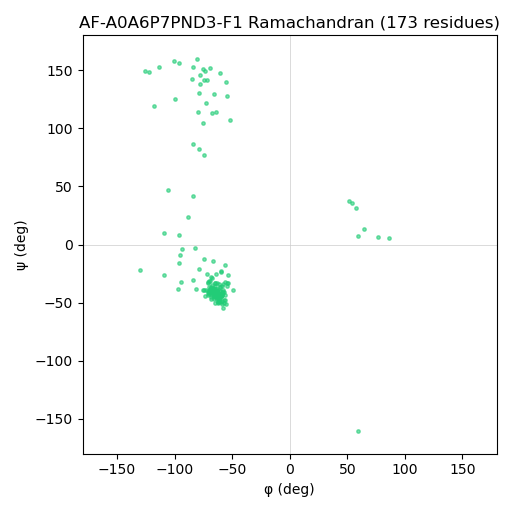9.62 85 GLN A O 1
ATOM 661 N N . ARG A 1 86 ? -12.997 4.902 9.154 1.00 90.06 86 ARG A N 1
ATOM 662 C CA . ARG A 1 86 ? -11.786 5.701 9.407 1.00 90.06 86 ARG A CA 1
ATOM 663 C C . ARG A 1 86 ? -10.798 5.034 10.370 1.00 90.06 86 ARG A C 1
ATOM 665 O O . ARG A 1 86 ? -9.597 5.085 10.136 1.00 90.06 86 ARG A O 1
ATOM 672 N N . LYS A 1 87 ? -11.287 4.368 11.422 1.00 92.25 87 LYS A N 1
ATOM 673 C CA . LYS A 1 87 ? -10.435 3.704 12.427 1.00 92.25 87 LYS A CA 1
ATOM 674 C C . LYS A 1 87 ? -9.524 2.610 11.850 1.00 92.25 87 LYS A C 1
ATOM 676 O O . LYS A 1 87 ? -8.485 2.324 12.428 1.00 92.25 87 LYS A O 1
ATOM 681 N N . TYR A 1 88 ? -9.889 2.024 10.708 1.00 94.06 88 TYR A N 1
ATOM 682 C CA . TYR A 1 88 ? -9.089 0.999 10.034 1.00 94.06 88 TYR A CA 1
ATOM 683 C C . TYR A 1 88 ? -8.187 1.562 8.938 1.00 94.06 88 TYR A C 1
ATOM 685 O O . TYR A 1 88 ? -7.341 0.835 8.427 1.00 94.06 88 TYR A O 1
ATOM 693 N N . LEU A 1 89 ? -8.336 2.837 8.575 1.00 94.19 89 LEU A N 1
ATOM 694 C CA . LEU A 1 89 ? -7.684 3.426 7.409 1.00 94.19 89 LEU A CA 1
ATOM 695 C C . LEU A 1 89 ? -6.151 3.316 7.472 1.00 94.19 89 LEU A C 1
ATOM 697 O O . LEU A 1 89 ? -5.530 2.915 6.492 1.00 94.19 89 LEU A O 1
ATOM 701 N N . LYS A 1 90 ? -5.544 3.583 8.633 1.00 96.12 90 LYS A N 1
ATOM 702 C CA . LYS A 1 90 ? -4.088 3.462 8.803 1.00 96.12 90 LYS A CA 1
ATOM 703 C C . LYS A 1 90 ? -3.604 2.007 8.700 1.00 96.12 90 LYS A C 1
ATOM 705 O O . LYS A 1 90 ? -2.578 1.751 8.083 1.00 96.12 90 LYS A O 1
ATOM 710 N N . CYS A 1 91 ? -4.368 1.053 9.241 1.00 97.19 91 CYS A N 1
ATOM 711 C CA . CYS A 1 91 ? -4.078 -0.384 9.137 1.00 97.19 91 CYS A CA 1
ATOM 712 C C . CYS A 1 91 ? -4.190 -0.872 7.682 1.00 97.19 91 CYS A C 1
ATOM 714 O O . CYS A 1 91 ? -3.314 -1.587 7.199 1.00 97.19 91 CYS A O 1
ATOM 716 N N . ILE A 1 92 ? -5.227 -0.426 6.963 1.00 97.00 92 ILE A N 1
ATOM 717 C CA . ILE A 1 92 ? -5.411 -0.684 5.531 1.00 97.00 92 ILE A CA 1
ATOM 718 C C . ILE A 1 92 ? -4.216 -0.150 4.738 1.00 97.00 92 ILE A C 1
ATOM 720 O O . ILE A 1 92 ? -3.632 -0.892 3.952 1.00 97.00 92 ILE A O 1
ATOM 724 N N . ALA A 1 93 ? -3.845 1.116 4.954 1.00 97.25 93 ALA A N 1
ATOM 725 C CA . ALA A 1 93 ? -2.724 1.746 4.268 1.00 97.25 93 ALA A CA 1
ATOM 726 C C . ALA A 1 93 ? -1.432 0.962 4.514 1.00 97.25 93 ALA A C 1
ATOM 728 O O . ALA A 1 93 ? -0.815 0.493 3.562 1.00 97.25 93 ALA A O 1
ATOM 729 N N . PHE A 1 94 ? -1.080 0.731 5.780 1.00 98.06 94 PHE A N 1
ATOM 730 C CA . PHE A 1 94 ? 0.131 0.001 6.146 1.00 98.06 94 PHE A CA 1
ATOM 731 C C . PHE A 1 94 ? 0.184 -1.395 5.522 1.00 98.06 94 PHE A C 1
ATOM 733 O O . PHE A 1 94 ? 1.169 -1.761 4.893 1.00 98.06 94 PHE A O 1
ATOM 740 N N . THR A 1 95 ? -0.908 -2.155 5.629 1.00 98.12 95 THR A N 1
ATOM 741 C CA . THR A 1 95 ? -0.980 -3.511 5.070 1.00 98.12 95 THR A CA 1
ATOM 742 C C . THR A 1 95 ? -0.884 -3.502 3.543 1.00 98.12 95 THR A C 1
ATOM 744 O O . THR A 1 95 ? -0.300 -4.413 2.967 1.00 98.12 95 THR A O 1
ATOM 747 N N . SER A 1 96 ? -1.401 -2.461 2.880 1.00 97.12 96 SER A N 1
ATOM 748 C CA . SER A 1 96 ? -1.261 -2.291 1.427 1.00 97.12 96 SER A CA 1
ATOM 749 C C . SER A 1 96 ? 0.206 -2.127 1.020 1.00 97.12 96 SER A C 1
ATOM 751 O O . SER A 1 96 ? 0.630 -2.720 0.032 1.00 97.12 96 SER A O 1
ATOM 753 N N . LEU A 1 97 ? 0.995 -1.382 1.802 1.00 96.75 97 LEU A N 1
ATOM 754 C CA . LEU A 1 97 ? 2.436 -1.237 1.576 1.00 96.75 97 LEU A CA 1
ATOM 755 C C . LEU A 1 97 ? 3.200 -2.532 1.880 1.00 96.75 97 LEU A C 1
ATOM 757 O O . LEU A 1 97 ? 4.064 -2.912 1.102 1.00 96.75 97 LEU A O 1
ATOM 761 N N . VAL A 1 98 ? 2.850 -3.245 2.955 1.00 96.44 98 VAL A N 1
ATOM 762 C CA . VAL A 1 98 ? 3.449 -4.557 3.273 1.00 96.44 98 VAL A CA 1
ATOM 763 C C . VAL A 1 98 ? 3.187 -5.573 2.155 1.00 96.44 98 VAL A C 1
ATOM 765 O O . VAL A 1 98 ? 4.088 -6.312 1.773 1.00 96.44 98 VAL A O 1
ATOM 768 N N . LEU A 1 99 ? 1.969 -5.606 1.605 1.00 95.94 99 LEU A N 1
ATOM 769 C CA . LEU A 1 99 ? 1.631 -6.453 0.459 1.00 95.94 99 LEU A CA 1
ATOM 770 C C . LEU A 1 99 ? 2.428 -6.081 -0.792 1.00 95.94 99 LEU A C 1
ATOM 772 O O . LEU A 1 99 ? 2.886 -6.972 -1.498 1.00 95.94 99 LEU A O 1
ATOM 776 N N . ALA A 1 100 ? 2.602 -4.787 -1.059 1.00 94.31 100 ALA A N 1
ATOM 777 C CA . ALA A 1 100 ? 3.427 -4.330 -2.169 1.00 94.31 100 ALA A CA 1
ATOM 778 C C . ALA A 1 100 ? 4.898 -4.729 -1.989 1.00 94.31 100 ALA A C 1
ATOM 780 O O . ALA A 1 100 ? 5.528 -5.173 -2.944 1.00 94.31 100 ALA A O 1
ATOM 781 N N . ALA A 1 101 ? 5.417 -4.632 -0.762 1.00 94.69 101 ALA A N 1
ATOM 782 C CA . ALA A 1 101 ? 6.789 -5.010 -0.452 1.00 94.69 101 ALA A CA 1
ATOM 783 C C . ALA A 1 101 ? 7.021 -6.499 -0.723 1.00 94.69 101 ALA A C 1
ATOM 785 O O . ALA A 1 101 ? 7.948 -6.842 -1.438 1.00 94.69 101 ALA A O 1
ATOM 786 N N . LYS A 1 102 ? 6.093 -7.370 -0.302 1.00 92.31 102 LYS A N 1
ATOM 787 C CA . LYS A 1 102 ? 6.110 -8.816 -0.610 1.00 92.31 102 LYS A CA 1
ATOM 788 C C . LYS A 1 102 ? 6.143 -9.164 -2.104 1.00 92.31 102 LYS A C 1
ATOM 790 O O . LYS A 1 102 ? 6.407 -10.313 -2.435 1.00 92.31 102 LYS A O 1
ATOM 795 N N . ILE A 1 103 ? 5.802 -8.229 -2.991 1.00 89.44 103 ILE A N 1
ATOM 796 C CA . ILE A 1 103 ? 5.794 -8.447 -4.445 1.00 89.44 103 ILE A CA 1
ATOM 797 C C . ILE A 1 103 ? 7.082 -7.932 -5.093 1.00 89.44 103 ILE A C 1
ATOM 799 O O . ILE A 1 103 ? 7.567 -8.548 -6.040 1.00 89.44 103 ILE A O 1
ATOM 803 N N . ASN A 1 104 ? 7.594 -6.796 -4.621 1.00 87.88 104 ASN A N 1
ATOM 804 C CA . ASN A 1 104 ? 8.636 -6.037 -5.310 1.00 87.88 104 ASN A CA 1
ATOM 805 C C . ASN A 1 104 ? 10.003 -6.076 -4.616 1.00 87.88 104 ASN A C 1
ATOM 807 O O . ASN A 1 104 ? 11.011 -5.874 -5.287 1.00 87.88 104 ASN A O 1
ATOM 811 N N . GLU A 1 105 ? 10.034 -6.280 -3.302 1.00 89.06 105 GLU A N 1
ATOM 812 C CA . GLU A 1 105 ? 11.256 -6.272 -2.499 1.00 89.06 105 GLU A CA 1
ATOM 813 C C . GLU A 1 105 ? 11.785 -7.691 -2.293 1.00 89.06 105 GLU A C 1
ATOM 815 O O . GLU A 1 105 ? 11.037 -8.670 -2.323 1.00 89.06 105 GLU A O 1
ATOM 820 N N . GLU A 1 106 ? 13.084 -7.796 -2.034 1.00 86.38 106 GLU A N 1
ATOM 821 C CA . GLU A 1 106 ? 13.715 -9.055 -1.641 1.00 86.38 106 GLU A CA 1
ATOM 822 C C . GLU A 1 106 ? 13.355 -9.417 -0.188 1.00 86.38 106 GLU A C 1
ATOM 824 O O . GLU A 1 106 ? 13.170 -8.538 0.659 1.00 86.38 106 GLU A O 1
ATOM 829 N N . ASP A 1 107 ? 13.291 -10.715 0.131 1.00 82.31 107 ASP A N 1
ATOM 830 C CA . ASP A 1 107 ? 12.896 -11.201 1.467 1.00 82.31 107 ASP A CA 1
ATOM 831 C C . ASP A 1 107 ? 13.770 -10.617 2.598 1.00 82.31 107 ASP A C 1
ATOM 833 O O . ASP A 1 107 ? 13.293 -10.359 3.707 1.00 82.31 107 ASP A O 1
ATOM 837 N N . GLU A 1 108 ? 15.043 -10.357 2.300 1.00 81.56 108 GLU A N 1
ATOM 838 C CA . GLU A 1 108 ? 16.030 -9.764 3.209 1.00 81.56 108 GLU A CA 1
ATOM 839 C C . GLU A 1 108 ? 15.710 -8.299 3.561 1.00 81.56 108 GLU A C 1
ATOM 841 O O . GLU A 1 108 ? 16.025 -7.849 4.663 1.00 81.56 108 GLU A O 1
ATOM 846 N N . VAL A 1 109 ? 15.043 -7.569 2.658 1.00 81.25 109 VAL A N 1
ATOM 847 C CA . VAL A 1 109 ? 14.655 -6.157 2.823 1.00 81.25 109 VAL A CA 1
ATOM 848 C C . VAL A 1 109 ? 13.371 -6.025 3.647 1.00 81.25 109 VAL A C 1
ATOM 850 O O . VAL A 1 109 ? 13.238 -5.118 4.467 1.00 81.25 109 VAL A O 1
ATOM 853 N N . ILE A 1 110 ? 12.410 -6.934 3.457 1.00 83.62 110 ILE A N 1
ATOM 854 C CA . ILE A 1 110 ? 11.087 -6.869 4.103 1.00 83.62 110 ILE A CA 1
ATOM 855 C C . ILE A 1 110 ? 11.177 -7.206 5.597 1.00 83.62 110 ILE A C 1
ATOM 857 O O . ILE A 1 110 ? 10.474 -6.606 6.415 1.00 83.62 110 ILE A O 1
ATOM 861 N N . GLY A 1 111 ? 12.009 -8.186 5.960 1.00 86.56 111 GLY A N 1
ATOM 862 C CA . GLY A 1 111 ? 12.031 -8.745 7.310 1.00 86.56 111 GLY A CA 1
ATOM 863 C C . GLY A 1 111 ? 10.679 -9.345 7.728 1.00 86.56 111 GLY A C 1
ATOM 864 O O . GLY A 1 111 ? 9.824 -9.676 6.902 1.00 86.56 111 GLY A O 1
ATOM 865 N N . SER A 1 112 ? 10.449 -9.512 9.036 1.00 90.62 112 SER A N 1
ATOM 866 C CA . SER A 1 112 ? 9.156 -10.005 9.519 1.00 90.62 112 SER A CA 1
ATOM 867 C C . SER A 1 112 ? 8.125 -8.877 9.650 1.00 90.62 112 SER A C 1
ATOM 869 O O . SER A 1 112 ? 8.449 -7.732 9.961 1.00 90.62 112 SER A O 1
ATOM 871 N N . VAL A 1 113 ? 6.832 -9.208 9.532 1.00 91.88 113 VAL A N 1
ATOM 872 C CA . VAL A 1 113 ? 5.736 -8.245 9.784 1.00 91.88 113 VAL A CA 1
ATOM 873 C C . VAL A 1 113 ? 5.849 -7.607 11.174 1.00 91.88 113 VAL A C 1
ATOM 875 O O . VAL A 1 113 ? 5.486 -6.448 11.359 1.00 91.88 113 VAL A O 1
ATOM 878 N N . LYS A 1 114 ? 6.352 -8.355 12.162 1.00 93.19 114 LYS A N 1
ATOM 879 C CA . LYS A 1 114 ? 6.574 -7.847 13.518 1.00 93.19 114 LYS A CA 1
ATOM 880 C C . LYS A 1 114 ? 7.634 -6.741 13.532 1.00 93.19 114 LYS A C 1
ATOM 882 O O . LYS A 1 114 ? 7.441 -5.748 14.229 1.00 93.19 114 LYS A O 1
ATOM 887 N N . ASP A 1 115 ? 8.694 -6.891 12.746 1.00 92.81 115 ASP A N 1
ATOM 888 C CA . ASP A 1 115 ? 9.778 -5.911 12.661 1.00 92.81 115 ASP A CA 1
ATOM 889 C C . ASP A 1 115 ? 9.314 -4.647 11.943 1.00 92.81 115 ASP A C 1
ATOM 891 O O . ASP A 1 115 ? 9.540 -3.549 12.446 1.00 92.81 115 ASP A O 1
ATOM 895 N N . LEU A 1 116 ? 8.574 -4.786 10.838 1.00 93.75 116 LEU A N 1
ATOM 896 C CA . LEU A 1 116 ? 7.982 -3.645 10.131 1.00 93.75 116 LEU A CA 1
ATOM 897 C C . LEU A 1 116 ? 7.036 -2.846 11.033 1.00 93.75 116 LEU A C 1
ATOM 899 O O . LEU A 1 116 ? 7.074 -1.616 11.055 1.00 93.75 116 LEU A O 1
ATOM 903 N N . VAL A 1 117 ? 6.198 -3.532 11.817 1.00 94.94 117 VAL A N 1
ATOM 904 C CA . VAL A 1 117 ? 5.331 -2.883 12.809 1.00 94.94 117 VAL A CA 1
ATOM 905 C C . VAL A 1 117 ? 6.167 -2.147 13.856 1.00 94.94 117 VAL A C 1
ATOM 907 O O . VAL A 1 117 ? 5.899 -0.971 14.107 1.00 94.94 117 VAL A O 1
ATOM 910 N N . ALA A 1 118 ? 7.181 -2.799 14.431 1.00 93.56 118 ALA A N 1
ATOM 911 C CA . ALA A 1 118 ? 8.035 -2.200 15.454 1.00 93.56 118 ALA A CA 1
ATOM 912 C C . ALA A 1 118 ? 8.757 -0.946 14.936 1.00 93.56 118 ALA A C 1
ATOM 914 O O . ALA A 1 118 ? 8.733 0.093 15.591 1.00 93.56 118 ALA A O 1
ATOM 915 N N . GLN A 1 119 ? 9.323 -1.019 13.731 1.00 93.25 119 GLN A N 1
ATOM 916 C CA . GLN A 1 119 ? 9.999 0.098 13.075 1.00 93.25 119 GLN A CA 1
ATOM 917 C C . GLN A 1 119 ? 9.035 1.248 12.751 1.00 93.25 119 GLN A C 1
ATOM 919 O O . GLN A 1 119 ? 9.368 2.408 12.968 1.00 93.25 119 GLN A O 1
ATOM 924 N N . SER A 1 120 ? 7.813 0.948 12.296 1.00 91.94 120 SER A N 1
ATOM 925 C CA . SER A 1 120 ? 6.812 1.966 11.935 1.00 91.94 120 SER A CA 1
ATOM 926 C C . SER A 1 120 ? 6.290 2.806 13.109 1.00 91.94 120 SER A C 1
ATOM 928 O O . SER A 1 120 ? 5.574 3.786 12.890 1.00 91.94 120 SER A O 1
ATOM 930 N N . GLY A 1 121 ? 6.537 2.378 14.354 1.00 92.38 121 GLY A N 1
ATOM 931 C CA . GLY A 1 121 ? 5.922 2.963 15.549 1.00 92.38 121 GLY A CA 1
ATOM 932 C C . GLY A 1 121 ? 4.399 2.780 15.618 1.00 92.38 121 GLY A C 1
ATOM 933 O O . GLY A 1 121 ? 3.729 3.440 16.414 1.00 92.38 121 GLY A O 1
ATOM 934 N N . CYS A 1 122 ? 3.816 1.917 14.780 1.00 91.44 122 CYS A N 1
ATOM 935 C CA . CYS A 1 122 ? 2.395 1.604 14.837 1.00 91.44 122 CYS A CA 1
ATOM 936 C C . CYS A 1 122 ? 2.089 0.624 15.968 1.00 91.44 122 CYS A C 1
ATOM 938 O O . CYS A 1 122 ? 2.830 -0.316 16.230 1.00 91.44 122 CYS A O 1
ATOM 940 N N . SER A 1 123 ? 0.918 0.783 16.577 1.00 92.19 123 SER A N 1
ATOM 941 C CA . SER A 1 123 ? 0.423 -0.098 17.637 1.00 92.19 123 SER A CA 1
ATOM 942 C C . SER A 1 123 ? -0.363 -1.305 17.108 1.00 92.19 123 SER A C 1
ATOM 944 O O . SER A 1 123 ? -1.236 -1.815 17.807 1.00 92.19 123 SER A O 1
ATOM 946 N N . PHE A 1 124 ? -0.142 -1.718 15.856 1.00 94.81 124 PHE A N 1
ATOM 947 C CA . PHE A 1 124 ? -0.859 -2.854 15.275 1.00 94.81 124 PHE A CA 1
ATOM 948 C C . PHE A 1 124 ? -0.272 -4.162 15.792 1.00 94.81 124 PHE A C 1
ATOM 950 O O . PHE A 1 124 ? 0.939 -4.338 15.833 1.00 94.81 124 PHE A O 1
ATOM 957 N N . SER A 1 125 ? -1.111 -5.130 16.123 1.00 95.62 125 SER A N 1
ATOM 958 C CA . SER A 1 125 ? -0.650 -6.500 16.319 1.00 95.62 125 SER A CA 1
ATOM 959 C C . SER A 1 125 ? -0.372 -7.174 14.973 1.00 95.62 125 SER A C 1
ATOM 961 O O . SER A 1 125 ? -1.039 -6.914 13.968 1.00 95.62 125 SER A O 1
ATOM 963 N N . THR A 1 126 ? 0.556 -8.133 14.951 1.00 94.12 126 THR A N 1
ATOM 964 C CA . THR A 1 126 ? 0.789 -8.979 13.767 1.00 94.12 126 THR A CA 1
ATOM 965 C C . THR A 1 126 ? -0.503 -9.664 13.301 1.00 94.12 126 THR A C 1
ATOM 967 O O . THR A 1 126 ? -0.753 -9.777 12.104 1.00 94.12 126 THR A O 1
ATOM 970 N N . ALA A 1 127 ? -1.374 -10.062 14.234 1.00 95.94 127 ALA A N 1
ATOM 971 C CA . ALA A 1 127 ? -2.665 -10.670 13.920 1.00 95.94 127 ALA A CA 1
ATOM 972 C C . ALA A 1 127 ? -3.628 -9.709 13.201 1.00 95.94 127 ALA A C 1
ATOM 974 O O . ALA A 1 127 ? -4.391 -10.145 12.336 1.00 95.94 127 ALA A O 1
ATOM 975 N N . GLU A 1 128 ? -3.609 -8.414 13.533 1.00 96.75 128 GLU A N 1
ATOM 976 C CA . GLU A 1 128 ? -4.386 -7.398 12.817 1.00 96.75 128 GLU A CA 1
ATOM 977 C C . GLU A 1 128 ? -3.895 -7.224 11.385 1.00 96.75 128 GLU A C 1
ATOM 979 O O . GLU A 1 128 ? -4.725 -7.233 10.476 1.00 96.75 128 GLU A O 1
ATOM 984 N N . ILE A 1 129 ? -2.576 -7.158 11.176 1.00 97.44 129 ILE A N 1
ATOM 985 C CA . ILE A 1 129 ? -1.993 -7.047 9.832 1.00 97.44 129 ILE A CA 1
ATOM 986 C C . ILE A 1 129 ? -2.343 -8.274 8.988 1.00 97.44 129 ILE A C 1
ATOM 988 O O . ILE A 1 129 ? -2.901 -8.129 7.907 1.00 97.44 129 ILE A O 1
ATOM 992 N N . LEU A 1 130 ? -2.143 -9.489 9.507 1.00 95.88 130 LEU A N 1
ATOM 993 C CA . LEU A 1 130 ? -2.476 -10.724 8.783 1.00 95.88 130 LEU A CA 1
ATOM 994 C C . LEU A 1 130 ? -3.979 -10.859 8.492 1.00 95.88 130 LEU A C 1
ATOM 996 O O . LEU A 1 130 ? -4.383 -11.435 7.481 1.00 95.88 130 LEU A O 1
ATOM 1000 N N . ARG A 1 131 ? -4.842 -10.351 9.381 1.00 97.81 131 ARG A N 1
ATOM 1001 C CA . ARG A 1 131 ? -6.287 -10.304 9.126 1.00 97.81 131 ARG A CA 1
ATOM 1002 C C . ARG A 1 131 ? -6.609 -9.316 8.010 1.00 97.81 131 ARG A C 1
ATOM 1004 O O . ARG A 1 131 ? -7.395 -9.661 7.133 1.00 97.81 131 ARG A O 1
ATOM 1011 N N . MET A 1 132 ? -6.019 -8.124 8.043 1.00 98.12 132 MET A N 1
ATOM 1012 C CA . MET A 1 132 ? -6.217 -7.112 7.010 1.00 98.12 132 MET A CA 1
ATOM 1013 C C . MET A 1 132 ? -5.679 -7.582 5.656 1.00 98.12 132 MET A C 1
ATOM 1015 O O . MET A 1 132 ? -6.339 -7.382 4.645 1.00 98.12 132 MET A O 1
ATOM 1019 N N . GLU A 1 133 ? -4.552 -8.291 5.642 1.00 97.19 133 GLU A N 1
ATOM 1020 C CA . GLU A 1 133 ? -3.944 -8.860 4.439 1.00 97.19 133 GLU A CA 1
ATOM 1021 C C . GLU A 1 133 ? -4.929 -9.778 3.713 1.00 97.19 133 GLU A C 1
ATOM 1023 O O . GLU A 1 133 ? -5.224 -9.578 2.537 1.00 97.19 133 GLU A O 1
ATOM 1028 N N . ARG A 1 134 ? -5.540 -10.712 4.452 1.00 96.44 134 ARG A N 1
ATOM 1029 C CA . ARG A 1 134 ? -6.58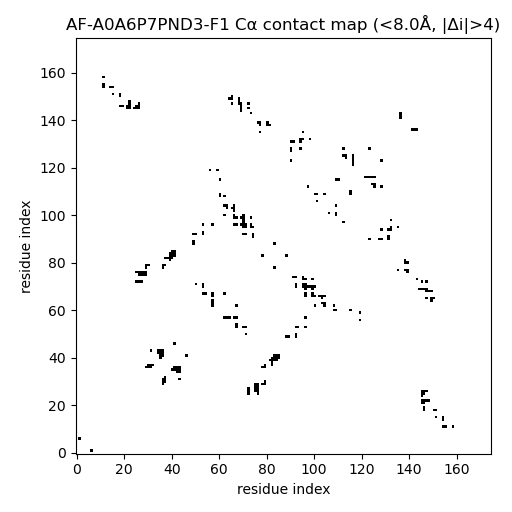8 -11.590 3.917 1.00 96.44 134 ARG A CA 1
ATOM 1030 C C . ARG A 1 134 ? -7.791 -10.817 3.384 1.00 96.44 134 ARG A C 1
ATOM 1032 O O . ARG A 1 134 ? -8.321 -11.187 2.345 1.00 96.44 134 ARG A O 1
ATOM 1039 N N . ILE A 1 135 ? -8.222 -9.757 4.071 1.00 96.69 135 ILE A N 1
ATOM 1040 C CA . ILE A 1 135 ? -9.348 -8.923 3.618 1.00 96.69 135 ILE A CA 1
ATOM 1041 C C . ILE A 1 135 ? -9.004 -8.229 2.299 1.00 96.69 135 ILE A C 1
ATOM 1043 O O . ILE A 1 135 ? -9.837 -8.207 1.396 1.00 96.69 135 ILE A O 1
ATOM 1047 N N . ILE A 1 136 ? -7.798 -7.667 2.183 1.00 96.06 136 ILE A N 1
ATOM 1048 C CA . ILE A 1 136 ? -7.349 -6.992 0.964 1.00 96.06 136 ILE A CA 1
ATOM 1049 C C . ILE A 1 136 ? -7.303 -7.982 -0.196 1.00 96.06 136 ILE A C 1
ATOM 1051 O O . ILE A 1 136 ? -7.899 -7.721 -1.238 1.00 96.06 136 ILE A O 1
ATOM 1055 N N . LEU A 1 137 ? -6.656 -9.131 0.002 1.00 94.88 137 LEU A N 1
ATOM 1056 C CA . LEU A 1 137 ? -6.534 -10.172 -1.017 1.00 94.88 137 LEU A CA 1
ATOM 1057 C C . LEU A 1 137 ? -7.901 -10.697 -1.469 1.00 94.88 137 LEU A C 1
ATOM 1059 O O . LEU A 1 137 ? -8.147 -10.795 -2.666 1.00 94.88 137 LEU A O 1
ATOM 1063 N N . ASP A 1 138 ? -8.814 -10.959 -0.533 1.00 94.62 138 ASP A N 1
ATOM 1064 C CA . ASP A 1 138 ? -10.176 -11.408 -0.836 1.00 94.62 138 ASP A CA 1
ATOM 1065 C C . ASP A 1 138 ? -10.957 -10.366 -1.650 1.00 94.62 138 ASP A C 1
ATOM 1067 O O . ASP A 1 138 ? -11.538 -10.676 -2.690 1.00 94.62 138 ASP A O 1
ATOM 1071 N N . LYS A 1 139 ? -10.939 -9.101 -1.213 1.00 92.75 139 LYS A N 1
ATOM 1072 C CA . LYS A 1 139 ? -11.709 -8.022 -1.854 1.00 92.75 139 LYS A CA 1
ATOM 1073 C C . LYS A 1 139 ? -11.144 -7.597 -3.200 1.00 92.75 139 LYS A C 1
ATOM 1075 O O . LYS A 1 139 ? -11.896 -7.087 -4.022 1.00 92.75 139 LYS A O 1
ATOM 1080 N N . LEU A 1 140 ? -9.849 -7.801 -3.420 1.00 90.25 140 LEU A N 1
ATOM 1081 C CA . LEU A 1 140 ? -9.196 -7.554 -4.702 1.00 90.25 140 LEU A CA 1
ATOM 1082 C C . LEU A 1 140 ? -9.066 -8.824 -5.552 1.00 90.25 140 LEU A C 1
ATOM 1084 O O . LEU A 1 140 ? -8.406 -8.780 -6.584 1.00 90.25 140 LEU A O 1
ATOM 1088 N N . HIS A 1 141 ? -9.687 -9.938 -5.147 1.00 89.06 141 HIS A N 1
ATOM 1089 C CA . HIS A 1 141 ? -9.646 -11.217 -5.862 1.00 89.06 141 HIS A CA 1
ATOM 1090 C C . HIS A 1 141 ? -8.223 -11.687 -6.199 1.00 89.06 141 HIS A C 1
ATOM 1092 O O . HIS A 1 141 ? -7.985 -12.227 -7.275 1.00 89.06 141 HIS A O 1
ATOM 1098 N N . TRP A 1 142 ? -7.276 -11.456 -5.283 1.00 87.88 142 TRP A N 1
ATOM 1099 C CA . TRP A 1 142 ? -5.846 -11.755 -5.436 1.00 87.88 142 TRP A CA 1
ATOM 1100 C C . TRP A 1 142 ? -5.151 -11.047 -6.609 1.00 87.88 142 TRP A C 1
ATOM 1102 O O . TRP A 1 142 ? -3.972 -11.281 -6.867 1.00 87.88 142 TRP A O 1
ATOM 1112 N N . ASP A 1 143 ? -5.837 -10.130 -7.287 1.00 84.25 143 ASP A N 1
ATOM 1113 C CA . ASP A 1 143 ? -5.268 -9.326 -8.355 1.00 84.25 143 ASP A CA 1
ATOM 1114 C C . ASP A 1 143 ? -4.555 -8.125 -7.736 1.00 84.25 143 ASP A C 1
ATOM 1116 O O . ASP A 1 143 ? -5.160 -7.072 -7.555 1.00 84.25 143 ASP A O 1
ATOM 1120 N N . LEU A 1 144 ? -3.288 -8.277 -7.346 1.00 77.81 144 LEU A N 1
ATOM 1121 C CA . LEU A 1 144 ? -2.474 -7.177 -6.812 1.00 77.81 144 LEU A CA 1
ATOM 1122 C C . LEU A 1 144 ? -1.577 -6.514 -7.866 1.00 77.81 144 LEU A C 1
ATOM 1124 O O . LEU A 1 144 ? -1.137 -5.395 -7.634 1.00 77.81 144 LEU A O 1
ATOM 1128 N N . TYR A 1 145 ? -1.343 -7.136 -9.025 1.00 67.50 145 TYR A N 1
ATOM 1129 C CA . TYR A 1 145 ? -0.367 -6.678 -10.025 1.00 67.50 145 TYR A CA 1
ATOM 1130 C C . TYR A 1 145 ? -0.830 -5.448 -10.828 1.00 67.50 145 TYR A C 1
ATOM 1132 O O . TYR A 1 145 ? -1.184 -5.543 -12.004 1.00 67.50 145 TYR A O 1
ATOM 1140 N N . ALA A 1 146 ? -0.762 -4.261 -10.221 1.00 60.09 146 ALA A N 1
ATOM 1141 C CA . ALA A 1 146 ? -0.895 -2.982 -10.921 1.00 60.09 146 ALA A CA 1
ATOM 1142 C C . ALA A 1 146 ? 0.340 -2.683 -11.784 1.00 60.09 146 ALA A C 1
ATOM 1144 O O . ALA A 1 146 ? 1.456 -2.975 -11.370 1.00 60.09 146 ALA A O 1
ATOM 1145 N N . ALA A 1 147 ? 0.162 -2.099 -12.978 1.00 53.47 147 ALA A N 1
ATOM 1146 C CA . ALA A 1 147 ? 1.249 -1.292 -13.535 1.00 53.47 147 ALA A CA 1
ATOM 1147 C C . ALA A 1 147 ? 1.224 0.063 -12.834 1.00 53.47 147 ALA A C 1
ATOM 1149 O O . ALA A 1 147 ? 0.173 0.694 -12.706 1.00 53.47 147 ALA A O 1
ATOM 1150 N N . THR A 1 148 ? 2.387 0.470 -12.365 1.00 60.41 148 THR A N 1
ATOM 1151 C CA . THR A 1 148 ? 2.671 1.731 -11.704 1.00 60.41 148 THR A CA 1
ATOM 1152 C C . THR A 1 148 ? 3.314 2.699 -12.701 1.00 60.41 148 THR A C 1
ATOM 1154 O O . THR A 1 148 ? 3.921 2.260 -13.678 1.00 60.41 148 THR A O 1
ATOM 1157 N N . PRO A 1 149 ? 3.264 4.022 -12.467 1.00 57.00 149 PRO A N 1
ATOM 1158 C CA . PRO A 1 149 ? 3.983 4.997 -13.294 1.00 57.00 149 PRO A CA 1
ATOM 1159 C C . PRO A 1 149 ? 5.489 4.707 -13.440 1.00 57.00 149 PRO A C 1
ATOM 1161 O O . PRO A 1 149 ? 6.101 5.079 -14.440 1.00 57.00 149 PRO A O 1
ATOM 1164 N N . VAL A 1 150 ? 6.087 4.010 -12.469 1.00 57.75 150 VAL A N 1
ATOM 1165 C CA . VAL A 1 150 ? 7.503 3.627 -12.501 1.00 57.75 150 VAL A CA 1
ATOM 1166 C C . VAL A 1 150 ? 7.779 2.547 -13.551 1.00 57.75 150 VAL A C 1
ATOM 1168 O O . VAL A 1 150 ? 8.806 2.605 -14.227 1.00 57.75 150 VAL A O 1
ATOM 1171 N N . ASP A 1 151 ? 6.826 1.646 -13.808 1.00 60.19 151 ASP A N 1
ATOM 1172 C CA . ASP A 1 151 ? 6.943 0.657 -14.884 1.00 60.19 151 ASP A CA 1
ATOM 1173 C C . ASP A 1 151 ? 7.131 1.332 -16.254 1.00 60.19 151 ASP A C 1
ATOM 1175 O O . ASP A 1 151 ? 7.913 0.866 -17.082 1.00 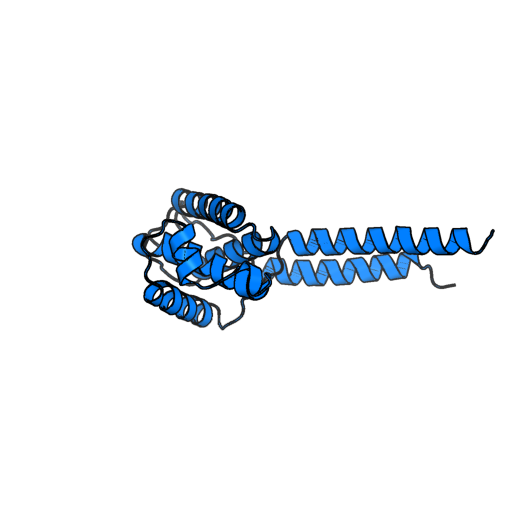60.19 151 ASP A O 1
ATOM 1179 N N . PHE A 1 152 ? 6.486 2.480 -16.485 1.00 60.56 152 PHE A N 1
ATOM 1180 C CA . PHE A 1 152 ? 6.650 3.250 -17.723 1.00 60.56 152 PHE A CA 1
ATOM 1181 C C . PHE A 1 152 ? 8.027 3.900 -17.820 1.00 60.56 152 PHE A C 1
ATOM 1183 O O . PHE A 1 152 ? 8.640 3.870 -18.889 1.00 60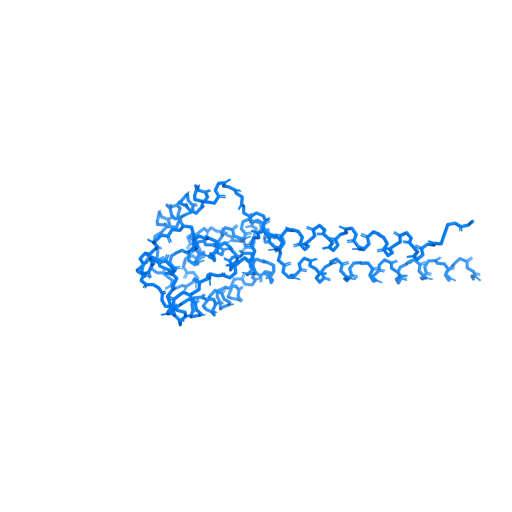.56 152 PHE A O 1
ATOM 1190 N N . LEU A 1 153 ? 8.539 4.450 -16.714 1.00 62.31 153 LEU A N 1
ATOM 1191 C CA . LEU A 1 153 ? 9.897 4.994 -16.664 1.00 62.31 153 LEU A CA 1
ATOM 1192 C C . LEU A 1 153 ? 10.930 3.906 -16.972 1.00 62.31 153 LEU A C 1
ATOM 1194 O O . LEU A 1 153 ? 11.866 4.156 -17.730 1.00 62.31 153 LEU A O 1
ATOM 1198 N N . HIS A 1 154 ? 10.726 2.691 -16.461 1.00 66.50 154 HIS A N 1
ATOM 1199 C CA . HIS A 1 154 ? 11.583 1.536 -16.732 1.00 66.50 154 HIS A CA 1
ATOM 1200 C C . HIS A 1 154 ? 11.510 1.056 -18.181 1.00 66.50 154 HIS A C 1
ATOM 1202 O O . HIS A 1 154 ? 12.534 0.694 -18.761 1.00 66.50 154 HIS A O 1
ATOM 1208 N N . ILE A 1 155 ? 10.325 1.078 -18.793 1.00 66.56 155 ILE A N 1
ATOM 1209 C CA . ILE A 1 155 ? 10.154 0.739 -20.212 1.00 66.56 155 ILE A CA 1
ATOM 1210 C C . ILE A 1 155 ? 10.917 1.734 -21.093 1.00 66.56 155 ILE A C 1
ATOM 1212 O O . ILE A 1 155 ? 11.668 1.321 -21.978 1.00 66.56 155 ILE A O 1
ATOM 1216 N N . VAL A 1 156 ? 10.774 3.036 -20.833 1.00 68.50 156 VAL A N 1
ATOM 1217 C CA . VAL A 1 156 ? 11.443 4.083 -21.619 1.00 68.50 156 VAL A CA 1
ATOM 1218 C C . VAL A 1 156 ? 12.958 4.068 -21.397 1.00 68.50 156 VAL A C 1
ATOM 1220 O O . VAL A 1 156 ? 13.717 4.205 -22.359 1.00 68.50 156 VAL A O 1
ATOM 1223 N N . SER A 1 157 ? 13.416 3.876 -20.157 1.00 68.00 157 SER A N 1
ATOM 1224 C CA . SER A 1 157 ? 14.845 3.879 -19.838 1.00 68.00 157 SER A CA 1
ATOM 1225 C C . SER A 1 157 ? 15.569 2.674 -20.434 1.00 68.00 157 SER A C 1
ATOM 1227 O O . SER A 1 157 ? 16.572 2.875 -21.110 1.00 68.00 157 SER A O 1
ATOM 1229 N N . ARG A 1 158 ? 15.041 1.448 -20.290 1.00 63.62 158 ARG A N 1
ATOM 1230 C CA . ARG A 1 158 ? 15.649 0.233 -20.869 1.00 63.62 158 ARG A CA 1
ATOM 1231 C C . ARG A 1 158 ? 15.837 0.332 -22.375 1.00 63.62 158 ARG A C 1
ATOM 1233 O O . ARG A 1 158 ? 16.895 -0.021 -22.880 1.00 63.62 158 ARG A O 1
ATOM 1240 N N . ILE A 1 159 ? 14.837 0.847 -23.082 1.00 62.16 159 ILE A N 1
ATOM 1241 C CA . ILE A 1 159 ? 14.890 0.951 -24.543 1.00 62.16 159 ILE A CA 1
ATOM 1242 C C . ILE A 1 159 ? 15.944 1.975 -24.979 1.00 62.16 159 ILE A C 1
ATOM 1244 O O . ILE A 1 159 ? 16.672 1.731 -25.938 1.00 62.16 159 ILE A O 1
ATOM 1248 N N . ARG A 1 160 ? 16.106 3.069 -24.226 1.00 60.12 160 ARG A N 1
ATOM 1249 C CA . ARG A 1 160 ? 17.183 4.041 -24.457 1.00 60.12 160 ARG A CA 1
ATOM 1250 C C . ARG A 1 160 ? 18.571 3.448 -24.187 1.00 60.12 160 ARG A C 1
ATOM 1252 O O . ARG A 1 160 ? 19.517 3.759 -24.905 1.00 60.12 160 ARG A O 1
ATOM 1259 N N . THR A 1 161 ? 18.719 2.606 -23.166 1.00 59.94 161 THR A N 1
ATOM 1260 C CA . THR A 1 161 ? 20.003 1.950 -22.865 1.00 59.94 161 THR A CA 1
ATOM 1261 C C . THR A 1 161 ? 20.368 0.920 -23.935 1.00 59.94 161 THR A C 1
ATOM 1263 O O . THR A 1 161 ? 21.521 0.872 -24.362 1.00 59.94 161 THR A O 1
ATOM 1266 N N . ASP A 1 162 ? 19.385 0.166 -24.438 1.00 58.53 162 ASP A N 1
ATOM 1267 C CA . ASP A 1 162 ? 19.568 -0.777 -25.547 1.00 58.53 162 ASP A CA 1
ATOM 1268 C C . ASP A 1 162 ? 20.034 -0.066 -26.836 1.00 58.53 162 ASP A C 1
ATOM 1270 O O . ASP A 1 162 ? 20.884 -0.597 -27.554 1.00 58.53 162 ASP A O 1
ATOM 1274 N N . GLU A 1 163 ? 19.557 1.158 -27.113 1.00 57.88 163 GLU A N 1
ATOM 1275 C CA . GLU A 1 163 ? 20.049 1.995 -28.223 1.00 57.88 163 GLU A CA 1
ATOM 1276 C C . GLU A 1 163 ? 21.532 2.371 -28.059 1.00 57.88 163 GLU A C 1
ATOM 1278 O O . GLU A 1 163 ? 22.313 2.276 -29.008 1.00 57.88 163 GLU A O 1
ATOM 1283 N N . ILE A 1 164 ? 21.950 2.771 -26.856 1.00 59.47 164 ILE A N 1
ATOM 1284 C CA . ILE A 1 164 ? 23.340 3.165 -26.571 1.00 59.47 164 ILE A CA 1
ATOM 1285 C C . ILE A 1 164 ? 24.279 1.953 -26.674 1.00 59.47 164 ILE A C 1
ATOM 1287 O O . ILE A 1 164 ? 25.365 2.048 -27.258 1.00 59.47 164 ILE A O 1
ATOM 1291 N N . CYS A 1 165 ? 23.861 0.793 -26.163 1.00 57.28 165 CYS A N 1
ATOM 1292 C CA . CYS A 1 165 ? 24.627 -0.450 -26.249 1.00 57.28 165 CYS A CA 1
ATOM 1293 C C . CYS A 1 165 ? 24.726 -0.981 -27.691 1.00 57.28 165 CYS A C 1
ATOM 1295 O O . CYS A 1 165 ? 25.796 -1.428 -28.105 1.00 57.28 165 CYS A O 1
ATOM 1297 N N . ALA A 1 166 ? 23.660 -0.884 -28.492 1.00 59.00 166 ALA A N 1
ATOM 1298 C CA . ALA A 1 166 ? 23.696 -1.275 -29.902 1.00 59.00 166 ALA A CA 1
ATOM 1299 C C . ALA A 1 166 ? 24.627 -0.370 -30.733 1.00 59.00 166 ALA A C 1
ATOM 1301 O O . ALA A 1 166 ? 25.440 -0.869 -31.513 1.00 59.00 166 ALA A O 1
ATOM 1302 N N . ASN A 1 167 ? 24.574 0.946 -30.507 1.00 55.56 167 ASN A N 1
ATOM 1303 C CA . ASN A 1 167 ? 25.395 1.923 -31.229 1.00 55.56 167 ASN A CA 1
ATOM 1304 C C . ASN A 1 167 ? 26.886 1.847 -30.853 1.00 55.56 167 ASN A C 1
ATOM 1306 O O . ASN A 1 167 ? 27.756 1.983 -31.714 1.00 55.56 167 ASN A O 1
ATOM 1310 N N . SER A 1 168 ? 27.206 1.581 -29.584 1.00 57.19 168 SER A N 1
ATOM 1311 C CA . SER A 1 168 ? 28.594 1.390 -29.135 1.00 57.19 168 SER A CA 1
ATOM 1312 C C . SER A 1 168 ? 29.213 0.088 -29.666 1.00 57.19 168 SER A C 1
ATOM 1314 O O . SER A 1 168 ? 30.367 0.094 -30.097 1.00 57.19 168 SER A O 1
ATOM 1316 N N . ALA A 1 169 ? 28.443 -1.003 -29.742 1.00 57.12 169 ALA A N 1
ATOM 1317 C CA . ALA A 1 169 ? 28.892 -2.270 -30.326 1.00 57.12 169 ALA A CA 1
ATOM 1318 C C . ALA A 1 169 ? 29.105 -2.210 -31.854 1.00 57.12 169 ALA A C 1
ATOM 1320 O O . ALA A 1 169 ? 29.934 -2.949 -32.386 1.00 57.12 169 ALA A O 1
ATOM 1321 N N . GLN A 1 170 ? 28.383 -1.342 -32.571 1.00 57.19 170 GLN A N 1
ATOM 1322 C CA . GLN A 1 170 ? 28.608 -1.097 -34.001 1.00 57.19 170 GLN A CA 1
ATOM 1323 C C . GLN A 1 170 ? 29.864 -0.260 -34.265 1.00 57.19 170 GLN A C 1
ATOM 1325 O O . GLN A 1 170 ? 30.620 -0.590 -35.176 1.00 57.19 170 GLN A O 1
ATOM 1330 N N . ASN A 1 171 ? 30.145 0.750 -33.438 1.00 52.69 171 ASN A N 1
ATOM 1331 C CA . ASN A 1 171 ? 31.357 1.564 -33.575 1.00 52.69 171 ASN A CA 1
ATOM 1332 C C . ASN A 1 171 ? 32.641 0.799 -33.208 1.00 52.69 171 ASN A C 1
ATOM 1334 O O . ASN A 1 171 ? 33.677 1.030 -33.821 1.00 52.69 171 ASN A O 1
ATOM 1338 N N . ALA A 1 172 ? 32.578 -0.155 -32.274 1.00 54.75 172 ALA A N 1
ATOM 1339 C CA . ALA A 1 172 ? 33.726 -0.986 -31.893 1.00 54.75 172 ALA A CA 1
ATOM 1340 C C . ALA A 1 172 ? 34.106 -2.069 -32.926 1.00 54.75 172 ALA A C 1
ATOM 1342 O O . ALA A 1 172 ? 35.168 -2.666 -32.811 1.00 54.75 172 ALA A O 1
ATOM 1343 N N . ARG A 1 173 ? 33.254 -2.349 -33.923 1.00 51.84 173 ARG A N 1
ATOM 1344 C CA . ARG A 1 173 ? 33.528 -3.317 -35.009 1.00 51.84 173 ARG A CA 1
ATOM 1345 C C . ARG A 1 173 ? 34.129 -2.679 -36.266 1.00 51.84 173 ARG A C 1
ATOM 1347 O O . ARG A 1 173 ? 34.423 -3.391 -37.220 1.00 51.84 173 ARG A O 1
ATOM 1354 N N . HIS A 1 174 ? 34.256 -1.353 -36.279 1.00 51.34 174 HIS A N 1
ATOM 1355 C CA . HIS A 1 174 ? 34.791 -0.564 -37.394 1.00 51.34 174 HIS A CA 1
ATOM 1356 C C . HIS A 1 174 ? 36.175 0.046 -37.104 1.00 51.34 174 HIS A C 1
ATOM 1358 O O . HIS A 1 174 ? 36.657 0.856 -37.895 1.00 51.34 174 HIS A O 1
ATOM 1364 N N . ILE A 1 175 ? 36.803 -0.358 -35.998 1.00 45.97 175 ILE A N 1
ATOM 1365 C CA . ILE A 1 175 ? 38.202 -0.091 -35.639 1.00 45.97 175 ILE A CA 1
ATOM 1366 C C . ILE A 1 175 ? 38.928 -1.434 -35.659 1.00 45.97 175 ILE A C 1
ATOM 1368 O O . ILE A 1 175 ? 40.060 -1.476 -36.182 1.00 45.97 175 ILE A O 1
#

Foldseek 3Di:
DPDPVVVLVVVLVVLVVVLVVLQVVFQDAQDDDVQHRVQAPAGPVNLVVLLVLLVVLCVLLVHDPQLSQLLNSLLRLLSNQDRDYSVCSNLLSLLSSLVSCVVRPDCVSSDDPVVSCVSSVHPDDPVSSVVSNVVSCVSCVVPSDGNGPVSSVVSVVVSVVVVVVVVVVVVVVVD

Mean predicted aligned error: 10.96 Å

pLDDT: mean 78.88, std 16.34, range [45.41, 98.12]

Secondary structure (DSSP, 8-state):
---HHHHHHHHHHHHHHHHHHHHHHH-----EETTEETTSS-BHHHHHHHHHHHHHHHHHTT--HHHHHHHHHHHHHHHHHS---HHHHHHHHHHHHHHHHHHHS-HHHH--HHHHHHHHT----HHHHHHHHHHHHHHTTT---PPPHHHHHHHHHHHHHHHHHHHHHHHTT--

Organism: Betta splendens (NCBI:txid158456)